Protein AF-A0A838DK29-F1 (afdb_monomer_lite)

Radius of gyration: 15.67 Å; chains: 1; bounding box: 36×54×33 Å

Structure (mmCIF, N/CA/C/O backbone):
data_AF-A0A838DK29-F1
#
_entry.id   AF-A0A838DK29-F1
#
loop_
_atom_site.group_PDB
_atom_site.id
_atom_site.type_symbol
_atom_site.label_atom_id
_atom_site.label_alt_id
_atom_site.label_comp_id
_atom_site.label_asym_id
_atom_site.label_entity_id
_atom_site.label_seq_id
_atom_site.pdbx_PDB_ins_code
_atom_site.Cartn_x
_atom_site.Cartn_y
_atom_site.Cartn_z
_atom_site.occupancy
_atom_site.B_iso_or_equiv
_atom_site.auth_seq_id
_atom_site.auth_comp_id
_atom_site.auth_asym_id
_atom_site.auth_atom_id
_atom_site.pdbx_PDB_model_num
ATOM 1 N N . MET A 1 1 ? -4.478 36.928 1.749 1.00 35.50 1 MET A N 1
ATOM 2 C CA . MET A 1 1 ? -3.829 35.669 1.329 1.00 35.50 1 MET A CA 1
ATOM 3 C C . MET A 1 1 ? -4.068 34.658 2.435 1.00 35.50 1 MET A C 1
ATOM 5 O O . MET A 1 1 ? -3.460 34.766 3.490 1.00 35.50 1 MET A O 1
ATOM 9 N N . THR A 1 2 ? -5.059 33.790 2.264 1.00 30.56 2 THR A N 1
ATOM 10 C CA . THR A 1 2 ? -5.522 32.867 3.308 1.00 30.56 2 THR A CA 1
ATOM 11 C C . THR A 1 2 ? -4.572 31.676 3.358 1.00 30.56 2 THR A C 1
ATOM 13 O O . THR A 1 2 ? -4.453 30.941 2.381 1.00 30.56 2 THR A O 1
ATOM 16 N N . GLN A 1 3 ? -3.848 31.523 4.467 1.00 36.00 3 GLN A N 1
ATOM 17 C CA . GLN A 1 3 ? -2.985 30.370 4.703 1.00 36.00 3 GLN A CA 1
ATOM 18 C C . GLN A 1 3 ? -3.852 29.109 4.763 1.00 36.00 3 GLN A C 1
ATOM 20 O O . GLN A 1 3 ? -4.729 28.989 5.617 1.00 36.00 3 GLN A O 1
ATOM 25 N N . VAL A 1 4 ? -3.606 28.175 3.845 1.00 41.50 4 VAL A N 1
ATOM 26 C CA . VAL A 1 4 ? -4.111 26.804 3.947 1.00 41.50 4 VAL A CA 1
ATOM 27 C C . VAL A 1 4 ? -3.517 26.220 5.232 1.00 41.50 4 VAL A C 1
ATOM 29 O O . VAL A 1 4 ? -2.292 26.251 5.377 1.00 41.50 4 VAL A O 1
ATOM 32 N N . PRO A 1 5 ? -4.323 25.731 6.191 1.00 38.47 5 PRO A N 1
ATOM 33 C CA . PRO A 1 5 ? -3.779 25.143 7.399 1.00 38.47 5 PRO A CA 1
ATOM 34 C C . PRO A 1 5 ? -3.015 23.881 7.009 1.00 38.47 5 PRO A C 1
ATOM 36 O O . PRO A 1 5 ? -3.593 22.851 6.667 1.00 38.47 5 PRO A O 1
ATOM 39 N N . GLN A 1 6 ? -1.691 23.995 7.050 1.00 38.59 6 GLN A N 1
ATOM 40 C CA . GLN A 1 6 ? -0.747 22.896 6.998 1.00 38.59 6 GLN A CA 1
ATOM 41 C C . GLN A 1 6 ? -1.015 22.034 8.235 1.00 38.59 6 GLN A C 1
ATOM 43 O O . GLN A 1 6 ? -0.480 22.269 9.319 1.00 38.59 6 GLN A O 1
ATOM 48 N N . GLN A 1 7 ? -1.949 21.090 8.090 1.00 43.38 7 GLN A N 1
ATOM 49 C CA . GLN A 1 7 ? -2.240 20.076 9.089 1.00 43.38 7 GLN A CA 1
ATOM 50 C C . GLN A 1 7 ? -0.907 19.445 9.473 1.00 43.38 7 GLN A C 1
ATOM 52 O O . GLN A 1 7 ? -0.173 18.964 8.609 1.00 43.38 7 GLN A O 1
ATOM 57 N N . ARG A 1 8 ? -0.575 19.483 10.766 1.00 42.16 8 ARG A N 1
ATOM 58 C CA . ARG A 1 8 ? 0.514 18.686 11.325 1.00 42.16 8 ARG A CA 1
ATOM 59 C C . ARG A 1 8 ? 0.264 17.249 10.884 1.00 42.16 8 ARG A C 1
ATOM 61 O O . ARG A 1 8 ? -0.609 16.586 11.438 1.00 42.16 8 ARG A O 1
ATOM 68 N N . GLN A 1 9 ? 0.983 16.791 9.863 1.00 40.78 9 GLN A N 1
ATOM 69 C CA . GLN A 1 9 ? 1.036 15.383 9.522 1.00 40.78 9 GLN A CA 1
ATOM 70 C C . GLN A 1 9 ? 1.587 14.714 10.775 1.00 40.78 9 GLN A C 1
ATOM 72 O O . GLN A 1 9 ? 2.769 14.856 11.087 1.00 40.78 9 GLN A O 1
ATOM 77 N N . ALA A 1 10 ? 0.718 14.067 11.553 1.00 46.34 10 ALA A N 1
ATOM 78 C CA . ALA A 1 10 ? 1.170 13.080 12.514 1.00 46.34 10 ALA A CA 1
ATOM 79 C C . ALA A 1 10 ? 2.131 12.182 11.732 1.00 46.34 10 ALA A C 1
ATOM 81 O O . ALA A 1 10 ? 1.733 11.637 10.702 1.00 46.34 10 ALA A O 1
ATOM 82 N N . GLN A 1 11 ? 3.406 12.154 12.122 1.00 59.62 11 GLN A N 1
ATOM 83 C CA . GLN A 1 11 ? 4.425 11.382 11.423 1.00 59.62 11 GLN A CA 1
ATOM 84 C C . GLN A 1 11 ? 3.988 9.916 11.485 1.00 59.62 11 GLN A C 1
ATOM 86 O O . GLN A 1 11 ? 4.126 9.270 12.521 1.00 59.62 11 GLN A O 1
ATOM 91 N N . GLY A 1 12 ? 3.350 9.437 10.417 1.00 74.56 12 GLY A N 1
ATOM 92 C CA . GLY A 1 12 ? 2.844 8.076 10.343 1.00 74.56 12 GLY A CA 1
ATOM 93 C C . GLY A 1 12 ? 3.991 7.081 10.466 1.00 74.56 12 GLY A C 1
ATOM 94 O O . GLY A 1 12 ? 5.124 7.366 10.070 1.00 74.56 12 GLY A O 1
ATOM 95 N N . GLN A 1 13 ? 3.703 5.914 11.031 1.00 90.44 13 GLN A N 1
ATOM 96 C CA . GLN A 1 13 ? 4.689 4.859 11.225 1.00 90.44 13 GLN A CA 1
ATOM 97 C C . GLN A 1 13 ? 5.239 4.393 9.869 1.00 90.44 13 GLN A C 1
ATOM 99 O O . GLN A 1 13 ? 4.495 3.950 8.998 1.00 90.44 13 GLN A O 1
ATOM 104 N N . LYS A 1 14 ? 6.555 4.487 9.673 1.00 93.19 14 LYS A N 1
ATOM 105 C CA . LYS A 1 14 ? 7.215 3.984 8.461 1.00 93.19 14 LYS A CA 1
ATOM 106 C C . LYS A 1 14 ? 7.477 2.493 8.635 1.00 93.19 14 LYS A C 1
ATOM 108 O O . LYS A 1 14 ? 8.416 2.126 9.332 1.00 93.19 14 LYS A O 1
ATOM 113 N N . CYS A 1 15 ? 6.645 1.653 8.031 1.00 91.31 15 CYS A N 1
ATOM 114 C CA . CYS A 1 15 ? 6.727 0.206 8.208 1.00 91.31 15 CYS A CA 1
ATOM 115 C C . CYS A 1 15 ? 7.861 -0.454 7.433 1.00 91.31 15 CYS A C 1
ATOM 117 O O . CYS A 1 15 ? 8.311 -1.523 7.822 1.00 91.31 15 CYS A O 1
ATOM 119 N N . GLY A 1 16 ? 8.377 0.204 6.399 1.00 89.88 16 GLY A N 1
ATOM 120 C CA . GLY A 1 16 ? 9.543 -0.262 5.660 1.00 89.88 16 GLY A CA 1
ATOM 121 C C . GLY A 1 16 ? 9.225 -0.523 4.198 1.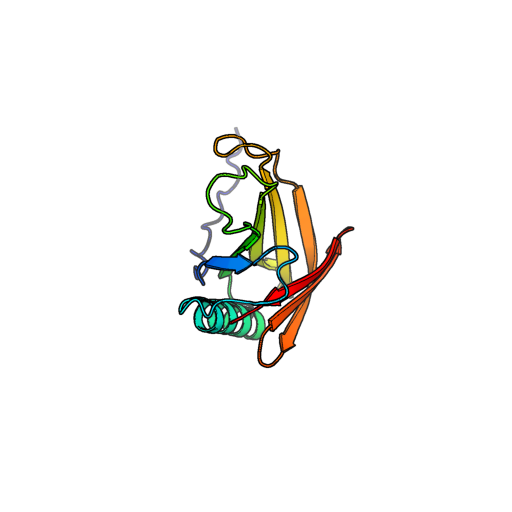00 89.88 16 GLY A C 1
ATOM 122 O O . GLY A 1 16 ? 8.304 0.075 3.632 1.00 89.88 16 GLY A O 1
ATOM 123 N N . ILE A 1 17 ? 10.044 -1.376 3.589 1.00 86.25 17 ILE A N 1
ATOM 124 C CA . ILE A 1 17 ? 10.005 -1.688 2.164 1.00 86.25 17 ILE A CA 1
ATOM 125 C C . ILE A 1 17 ? 9.901 -3.204 2.002 1.00 86.25 17 ILE A C 1
ATOM 127 O O . ILE A 1 17 ? 10.683 -3.933 2.606 1.00 86.25 17 ILE A O 1
ATOM 131 N N . VAL A 1 18 ? 8.969 -3.649 1.165 1.00 84.31 18 VAL A N 1
ATOM 132 C CA . VAL A 1 18 ? 8.849 -5.027 0.684 1.00 84.31 18 VAL A CA 1
ATOM 133 C C . VAL A 1 18 ? 9.263 -5.059 -0.781 1.00 84.31 18 VAL A C 1
ATOM 135 O O . VAL A 1 18 ? 8.833 -4.219 -1.579 1.00 84.31 18 VAL A O 1
ATOM 138 N N . PHE A 1 19 ? 10.105 -6.020 -1.145 1.00 79.62 19 PHE A N 1
ATOM 139 C CA . PHE A 1 19 ? 10.529 -6.222 -2.524 1.00 79.62 19 PHE A CA 1
ATOM 140 C C . PHE A 1 19 ? 9.721 -7.355 -3.150 1.00 79.62 19 PHE A C 1
ATOM 142 O O . PHE A 1 19 ? 9.676 -8.466 -2.636 1.00 79.62 19 PHE A O 1
ATOM 149 N N . GLY A 1 20 ? 9.065 -7.052 -4.267 1.00 69.69 20 GLY A N 1
ATOM 150 C CA . GLY A 1 20 ? 8.362 -8.030 -5.083 1.00 69.69 20 GLY A CA 1
ATOM 151 C C . GLY A 1 20 ? 9.247 -8.520 -6.217 1.00 69.69 20 GLY A C 1
ATOM 152 O O . GLY A 1 20 ? 9.846 -7.725 -6.946 1.00 69.69 20 GLY A O 1
ATOM 153 N N . TYR A 1 21 ? 9.269 -9.829 -6.424 1.00 64.00 21 TYR A N 1
ATOM 154 C CA . TYR A 1 21 ? 10.113 -10.480 -7.421 1.00 64.00 21 TYR A CA 1
ATOM 155 C C . TYR A 1 21 ? 9.396 -10.702 -8.759 1.00 64.00 21 TYR A C 1
ATOM 157 O O . TYR A 1 21 ? 9.451 -11.794 -9.300 1.00 64.00 21 TYR A O 1
ATOM 165 N N . GLY A 1 22 ? 8.736 -9.688 -9.333 1.00 54.28 22 GLY A N 1
ATOM 166 C CA . GLY A 1 22 ? 8.115 -9.791 -10.671 1.00 54.28 22 GLY A CA 1
ATOM 167 C C . GLY A 1 22 ? 7.383 -11.127 -10.938 1.00 54.28 22 GLY A C 1
ATOM 168 O O . GLY A 1 22 ? 6.691 -11.631 -10.066 1.00 54.28 22 GLY A O 1
ATOM 169 N N . ALA A 1 23 ? 7.552 -11.708 -12.133 1.00 41.97 23 ALA A N 1
ATOM 170 C CA . ALA A 1 23 ? 7.022 -13.029 -12.511 1.00 41.97 23 ALA A CA 1
ATOM 171 C C . ALA A 1 23 ? 8.002 -14.192 -12.225 1.00 41.97 23 ALA A C 1
ATOM 173 O O . ALA A 1 23 ? 8.071 -15.143 -13.001 1.00 41.97 23 ALA A O 1
ATOM 174 N N . LEU A 1 24 ? 8.834 -14.098 -11.184 1.00 40.28 24 LEU A N 1
ATOM 175 C CA . LEU A 1 24 ? 9.739 -15.190 -10.814 1.00 40.28 24 LEU A CA 1
ATOM 176 C C . LEU A 1 24 ? 8.996 -16.201 -9.927 1.00 40.28 24 LEU A C 1
ATOM 178 O O . LEU A 1 24 ? 8.431 -15.830 -8.905 1.00 40.28 24 LEU A O 1
ATOM 182 N N . GLU A 1 25 ? 9.034 -17.486 -10.298 1.00 37.84 25 GLU A N 1
ATOM 183 C CA . GLU A 1 25 ? 8.440 -18.603 -9.533 1.00 37.84 25 GLU A CA 1
ATOM 184 C C . GLU A 1 25 ? 9.121 -18.856 -8.175 1.00 37.84 25 GLU A C 1
ATOM 186 O O . GLU A 1 25 ? 8.593 -19.587 -7.339 1.00 37.84 25 GLU A O 1
ATOM 191 N N . VAL A 1 26 ? 10.296 -18.265 -7.938 1.00 38.94 26 VAL A N 1
ATOM 192 C CA . VAL A 1 26 ? 11.089 -18.482 -6.725 1.00 38.94 26 VAL A CA 1
ATOM 193 C C . VAL A 1 26 ? 11.315 -17.143 -6.038 1.00 38.94 26 VAL A C 1
ATOM 195 O O . VAL A 1 26 ? 11.977 -16.270 -6.595 1.00 38.94 26 VAL A O 1
ATOM 198 N N . VAL A 1 27 ? 10.755 -17.007 -4.834 1.00 46.44 27 VAL A N 1
ATOM 199 C CA . VAL A 1 27 ? 10.869 -15.845 -3.940 1.00 46.44 27 VAL A CA 1
ATOM 200 C C . VAL A 1 27 ? 12.080 -16.050 -3.018 1.00 46.44 27 VAL A C 1
ATOM 202 O O . VAL A 1 27 ? 12.032 -16.928 -2.156 1.00 46.44 27 VAL A O 1
ATOM 205 N N . PRO A 1 28 ? 13.186 -15.298 -3.168 1.00 43.78 28 PRO A N 1
ATOM 206 C CA . PRO A 1 28 ? 14.246 -15.260 -2.167 1.00 43.78 28 PRO A CA 1
ATOM 207 C C . PRO A 1 28 ? 13.739 -14.642 -0.857 1.00 43.78 28 PRO A C 1
ATOM 209 O O . PRO A 1 28 ? 13.073 -13.606 -0.860 1.00 43.78 28 PRO A O 1
ATOM 212 N N . GLN A 1 29 ? 14.080 -15.279 0.265 1.00 43.06 29 GLN A N 1
ATOM 213 C CA . GLN A 1 29 ? 13.797 -14.794 1.617 1.00 43.06 29 GLN A CA 1
ATOM 214 C C . GLN A 1 29 ? 14.602 -13.528 1.922 1.00 43.06 29 GLN A C 1
ATOM 216 O O . GLN A 1 29 ? 15.747 -13.609 2.363 1.00 43.06 29 GLN A O 1
ATOM 221 N N . ASP A 1 30 ? 14.000 -12.358 1.714 1.00 47.56 30 ASP A N 1
ATOM 222 C CA . ASP A 1 30 ? 14.549 -11.100 2.217 1.00 47.56 30 ASP A CA 1
ATOM 223 C C . ASP A 1 30 ? 14.018 -10.815 3.628 1.00 47.56 30 ASP A C 1
ATOM 225 O O . ASP A 1 30 ? 12.820 -10.648 3.865 1.00 47.56 30 ASP A O 1
ATOM 229 N N . ALA A 1 31 ? 14.951 -10.702 4.576 1.00 40.78 31 ALA A N 1
ATOM 230 C CA . ALA A 1 31 ? 14.739 -10.576 6.021 1.00 40.78 31 ALA A CA 1
ATOM 231 C C . ALA A 1 31 ? 14.019 -9.285 6.496 1.00 40.78 31 ALA A C 1
ATOM 233 O O . ALA A 1 31 ? 13.976 -9.018 7.696 1.00 40.78 31 ALA A O 1
ATOM 234 N N . GLY A 1 32 ? 13.453 -8.485 5.585 1.00 51.00 32 GLY A N 1
ATOM 235 C CA . GLY A 1 32 ? 12.655 -7.289 5.891 1.00 51.00 32 GLY A CA 1
ATOM 236 C C . GLY A 1 32 ? 11.146 -7.439 5.654 1.00 51.00 32 GLY A C 1
ATOM 237 O O . GLY A 1 32 ? 10.379 -6.595 6.119 1.00 51.00 32 GLY A O 1
ATOM 238 N N . SER A 1 33 ? 10.707 -8.498 4.963 1.00 67.94 33 SER A N 1
ATOM 239 C CA . SER A 1 33 ? 9.330 -8.609 4.456 1.00 67.94 33 SER A CA 1
ATOM 240 C C . SER A 1 33 ? 8.270 -8.832 5.550 1.00 67.94 33 SER A C 1
ATOM 242 O O . SER A 1 33 ? 7.344 -8.023 5.654 1.00 67.94 33 SER A O 1
ATOM 244 N N . PRO A 1 34 ? 8.412 -9.827 6.455 1.00 77.38 34 PRO A N 1
ATOM 245 C CA . PRO A 1 34 ? 7.366 -10.124 7.442 1.00 77.38 34 PRO A CA 1
ATOM 246 C C . PRO A 1 34 ? 7.169 -9.016 8.479 1.00 77.38 34 PRO A C 1
ATOM 248 O O . PRO A 1 34 ? 6.064 -8.783 8.962 1.00 77.38 34 PRO A O 1
ATOM 251 N N . GLN A 1 35 ? 8.246 -8.316 8.841 1.00 84.62 35 GLN A N 1
ATOM 252 C CA . GLN A 1 35 ? 8.211 -7.251 9.847 1.00 84.62 35 GLN A CA 1
ATOM 253 C C . GLN A 1 35 ? 7.522 -5.998 9.303 1.00 84.62 35 GLN A C 1
ATOM 255 O O . GLN A 1 35 ? 6.725 -5.380 10.013 1.00 84.62 35 GLN A O 1
ATOM 260 N N . ALA A 1 36 ? 7.793 -5.642 8.043 1.00 88.69 36 ALA A N 1
ATOM 261 C CA . ALA A 1 36 ? 7.156 -4.507 7.389 1.00 88.69 36 ALA A CA 1
ATOM 262 C C . ALA A 1 36 ? 5.652 -4.744 7.184 1.00 88.69 36 ALA A C 1
ATOM 264 O O . ALA A 1 36 ? 4.838 -3.855 7.448 1.00 88.69 36 ALA A O 1
ATOM 265 N N . GLU A 1 37 ? 5.273 -5.963 6.807 1.00 88.69 37 GLU A N 1
ATOM 266 C CA . GLU A 1 37 ? 3.873 -6.369 6.693 1.00 88.69 37 GLU A CA 1
ATOM 267 C C . GLU A 1 37 ? 3.168 -6.404 8.044 1.00 88.69 37 GLU A C 1
ATOM 269 O O . GLU A 1 37 ? 2.117 -5.784 8.204 1.00 88.69 37 GLU A O 1
ATOM 274 N N . ALA A 1 38 ? 3.763 -7.050 9.050 1.00 90.44 38 ALA A N 1
ATOM 275 C CA . ALA A 1 38 ? 3.204 -7.085 10.397 1.00 90.44 38 ALA A CA 1
ATOM 276 C C . ALA A 1 38 ? 3.017 -5.672 10.966 1.00 90.44 38 ALA A C 1
ATOM 278 O O . ALA A 1 38 ? 1.976 -5.376 11.551 1.00 90.44 38 ALA A O 1
ATOM 279 N N . CYS A 1 39 ? 3.985 -4.778 10.744 1.00 92.81 39 CYS A N 1
ATOM 280 C CA . CYS A 1 39 ? 3.876 -3.371 11.111 1.00 92.81 39 CYS A CA 1
ATOM 281 C C . CYS A 1 39 ? 2.658 -2.704 10.465 1.00 92.81 39 CYS A C 1
ATOM 283 O O . CYS A 1 39 ? 1.857 -2.068 11.154 1.00 92.81 39 CYS A O 1
ATOM 285 N N . PHE A 1 40 ? 2.510 -2.843 9.145 1.00 94.19 40 PHE A N 1
ATOM 286 C CA . PHE A 1 40 ? 1.450 -2.160 8.411 1.00 94.19 40 PHE A CA 1
ATOM 287 C C . PHE A 1 40 ? 0.076 -2.739 8.752 1.00 94.19 40 PHE A C 1
ATOM 289 O O . PHE A 1 40 ? -0.883 -1.993 8.952 1.00 94.19 40 PHE A O 1
ATOM 296 N N . TRP A 1 41 ? -0.002 -4.060 8.919 1.00 94.75 41 TRP A N 1
ATOM 297 C CA . TRP A 1 41 ? -1.196 -4.749 9.389 1.00 94.75 41 TRP A CA 1
ATOM 298 C C . TRP A 1 41 ? -1.631 -4.268 10.773 1.00 94.75 41 TRP A C 1
ATOM 300 O O . TRP A 1 41 ? -2.780 -3.871 10.955 1.00 94.75 41 TRP A O 1
ATOM 310 N N . GLN A 1 42 ? -0.714 -4.228 11.742 1.00 95.06 42 GLN A N 1
ATOM 311 C CA . GLN A 1 42 ? -1.010 -3.725 13.085 1.00 95.06 42 GLN A CA 1
ATOM 312 C C . GLN A 1 42 ? -1.468 -2.264 13.050 1.00 95.06 42 GLN A C 1
ATOM 314 O O . GLN A 1 42 ? -2.414 -1.886 13.746 1.00 95.06 42 GLN A O 1
ATOM 319 N N . ALA A 1 43 ? -0.837 -1.435 12.216 1.00 95.12 43 ALA A N 1
ATOM 320 C CA . ALA A 1 43 ? -1.271 -0.061 12.026 1.00 95.12 43 ALA A CA 1
ATOM 321 C C . ALA A 1 43 ? -2.699 0.008 11.465 1.00 95.12 43 ALA A C 1
ATOM 323 O O . ALA A 1 43 ? -3.506 0.782 11.981 1.00 95.12 43 ALA A O 1
ATOM 324 N N . PHE A 1 44 ? -3.047 -0.835 10.489 1.00 94.56 44 PHE A N 1
ATOM 325 C CA . PHE A 1 44 ? -4.392 -0.894 9.915 1.00 94.56 44 PHE A CA 1
ATOM 326 C C . PHE A 1 44 ? -5.442 -1.293 10.955 1.00 94.56 44 PHE A C 1
ATOM 328 O O . PHE A 1 44 ? -6.443 -0.590 11.104 1.00 94.56 44 PHE A O 1
ATOM 335 N N . GLN A 1 45 ? -5.169 -2.342 11.739 1.00 94.88 45 GLN A N 1
ATOM 336 C CA . GLN A 1 45 ? -6.049 -2.822 12.813 1.00 94.88 45 GLN A CA 1
ATOM 337 C C . GLN A 1 45 ? -6.356 -1.736 13.854 1.00 94.88 45 GLN A C 1
ATOM 339 O O . GLN A 1 45 ? -7.459 -1.661 14.390 1.00 94.88 45 GLN A O 1
ATOM 344 N N . HIS A 1 46 ? -5.394 -0.851 14.119 1.00 94.19 46 HIS A N 1
ATOM 345 C CA . HIS A 1 46 ? -5.554 0.253 15.065 1.00 94.19 46 HIS A CA 1
ATOM 346 C C . HIS A 1 46 ? -5.850 1.601 14.403 1.00 94.19 46 HIS A C 1
ATOM 348 O O . HIS A 1 46 ? -5.846 2.636 15.082 1.00 94.19 46 HIS A O 1
ATOM 354 N N . CYS A 1 47 ? -6.109 1.609 13.091 1.00 92.88 47 CYS A N 1
ATOM 355 C CA . CYS A 1 47 ? -6.379 2.813 12.316 1.00 92.88 47 CYS A CA 1
ATOM 356 C C . CYS A 1 47 ? -5.263 3.870 12.485 1.00 92.88 47 CYS A C 1
ATOM 358 O O . CYS A 1 47 ? -5.507 5.070 12.548 1.00 92.88 47 CYS A O 1
ATOM 360 N N . ARG A 1 48 ? -4.007 3.450 12.648 1.00 94.62 48 ARG A N 1
ATOM 361 C CA . ARG A 1 48 ? -2.869 4.353 12.856 1.00 94.62 48 ARG A CA 1
ATOM 362 C C . ARG A 1 48 ? -2.269 4.749 11.511 1.00 94.62 48 ARG A C 1
ATOM 364 O O . ARG A 1 48 ? -2.048 3.866 10.686 1.00 94.62 48 ARG A O 1
ATOM 371 N N . PRO A 1 49 ? -1.962 6.041 11.288 1.00 94.88 49 PRO A N 1
ATOM 372 C CA . PRO A 1 49 ? -1.268 6.443 10.079 1.00 94.88 49 PRO A CA 1
ATOM 373 C C . PRO A 1 49 ? 0.053 5.691 9.937 1.00 94.88 49 PRO A C 1
ATOM 375 O O . PRO A 1 49 ? 0.862 5.687 10.867 1.00 94.88 49 PRO A O 1
ATOM 378 N N . ALA A 1 50 ? 0.261 5.056 8.790 1.00 95.94 50 ALA A N 1
ATOM 379 C CA . ALA A 1 50 ? 1.462 4.286 8.503 1.00 95.94 50 ALA A CA 1
ATOM 380 C C . ALA A 1 50 ? 1.709 4.193 7.000 1.00 95.94 50 ALA A C 1
ATOM 382 O O . ALA A 1 50 ? 0.795 4.403 6.204 1.00 95.94 50 ALA A O 1
ATOM 383 N N . THR A 1 51 ? 2.940 3.866 6.619 1.00 95.50 51 THR A N 1
ATOM 384 C CA . THR A 1 51 ? 3.355 3.761 5.221 1.00 95.50 51 THR A CA 1
ATOM 385 C C . THR A 1 51 ? 4.149 2.483 4.986 1.00 95.50 51 THR A C 1
ATOM 387 O O . THR A 1 51 ? 5.071 2.187 5.746 1.00 95.50 51 THR A O 1
ATOM 390 N N . LEU A 1 52 ? 3.822 1.765 3.914 1.00 93.06 52 LEU A N 1
ATOM 391 C CA . LEU A 1 52 ? 4.545 0.600 3.409 1.00 93.06 52 LEU A CA 1
ATOM 392 C C . LEU A 1 52 ? 4.907 0.845 1.945 1.00 93.06 52 LEU A C 1
ATOM 394 O O . LEU A 1 52 ? 4.051 1.235 1.152 1.00 93.06 52 LEU A O 1
ATOM 398 N N . VAL A 1 53 ? 6.166 0.618 1.579 1.00 91.44 53 VAL A N 1
ATOM 399 C CA . VAL A 1 53 ? 6.606 0.715 0.185 1.00 91.44 53 VAL A CA 1
ATOM 400 C C . VAL A 1 53 ? 6.746 -0.686 -0.383 1.00 91.44 53 VAL A C 1
ATOM 402 O O . VAL A 1 53 ? 7.475 -1.503 0.161 1.00 91.44 53 VAL A O 1
ATOM 405 N N . PHE A 1 54 ? 6.085 -0.955 -1.498 1.00 88.19 54 PHE A N 1
ATOM 406 C CA . PHE A 1 54 ? 6.279 -2.165 -2.277 1.00 88.19 54 PHE A CA 1
ATOM 407 C C . PHE A 1 54 ? 7.052 -1.837 -3.551 1.00 88.19 54 PHE A C 1
ATOM 409 O O . PHE A 1 54 ? 6.690 -0.929 -4.299 1.00 88.19 54 PHE A O 1
ATOM 416 N N . ASN A 1 55 ? 8.125 -2.570 -3.808 1.00 85.75 55 ASN A N 1
ATOM 417 C CA . ASN A 1 55 ? 8.980 -2.364 -4.965 1.00 85.75 55 ASN A CA 1
ATOM 418 C C . ASN A 1 55 ? 9.066 -3.654 -5.778 1.00 85.75 55 ASN A C 1
ATOM 420 O O . ASN A 1 55 ? 9.802 -4.570 -5.424 1.00 85.75 55 ASN A O 1
ATOM 424 N N . SER A 1 56 ? 8.313 -3.716 -6.875 1.00 76.88 56 SER A N 1
ATOM 425 C CA . SER A 1 56 ? 8.396 -4.820 -7.831 1.00 76.88 56 SER A CA 1
ATOM 426 C C . SER A 1 56 ? 9.577 -4.585 -8.772 1.00 76.88 56 SER A C 1
ATOM 428 O O . SER A 1 56 ? 9.507 -3.785 -9.707 1.00 76.88 56 SER A O 1
ATOM 430 N N . GLY A 1 57 ? 10.697 -5.239 -8.485 1.00 67.56 57 GLY A N 1
ATOM 431 C CA . GLY A 1 57 ? 11.933 -5.112 -9.246 1.00 67.56 57 GLY A CA 1
ATOM 432 C C . GLY A 1 57 ? 12.538 -6.484 -9.485 1.00 67.56 57 GLY A C 1
ATOM 433 O O . GLY A 1 57 ? 12.940 -7.156 -8.541 1.00 67.56 57 GLY A O 1
ATOM 434 N N . GLY A 1 58 ? 12.614 -6.900 -10.752 1.00 53.62 58 GLY A N 1
ATOM 435 C CA . GLY A 1 58 ? 13.310 -8.123 -11.139 1.00 53.62 58 GLY A CA 1
ATOM 436 C C . GLY A 1 58 ? 14.796 -7.997 -10.821 1.00 53.62 58 GLY A C 1
ATOM 437 O O . GLY A 1 58 ? 15.500 -7.206 -11.449 1.00 53.62 58 GLY A O 1
ATOM 438 N N . ILE A 1 59 ? 15.282 -8.772 -9.852 1.00 47.38 59 ILE A N 1
ATOM 439 C CA . ILE A 1 59 ? 16.709 -8.870 -9.530 1.00 47.38 59 ILE A CA 1
ATOM 440 C C . ILE A 1 59 ? 17.387 -9.750 -10.593 1.00 47.38 59 ILE A C 1
ATOM 442 O O . ILE A 1 59 ? 17.841 -10.857 -10.335 1.00 47.38 59 ILE A O 1
ATOM 446 N N . GLY A 1 60 ? 17.411 -9.272 -11.837 1.00 42.12 60 GLY A N 1
ATOM 447 C CA . GLY A 1 60 ? 18.206 -9.836 -12.921 1.00 42.12 60 GLY A CA 1
ATOM 448 C C . GLY A 1 60 ? 19.327 -8.864 -13.254 1.00 42.12 60 GLY A C 1
ATOM 449 O O . GLY A 1 60 ? 19.059 -7.760 -13.726 1.00 42.12 60 GLY A O 1
ATOM 450 N N . LYS A 1 61 ? 20.585 -9.245 -12.990 1.00 37.31 61 LYS A N 1
ATOM 451 C CA . LYS A 1 61 ? 21.771 -8.435 -13.317 1.00 37.31 61 LYS A CA 1
ATOM 452 C C . LYS A 1 61 ? 21.690 -7.938 -14.770 1.00 37.31 61 LYS A C 1
ATOM 454 O O . LYS A 1 61 ? 21.822 -8.728 -15.696 1.00 37.31 61 LYS A O 1
AT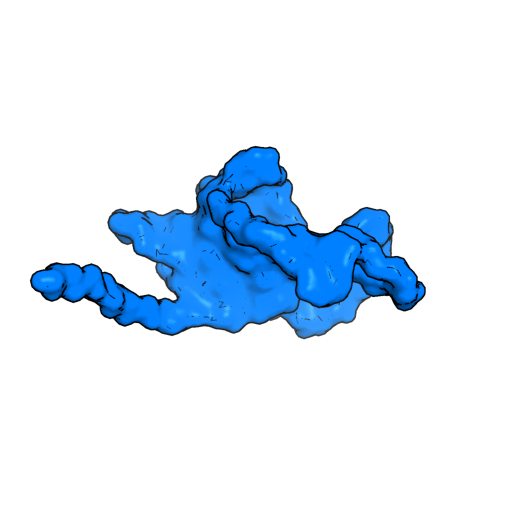OM 459 N N . GLY A 1 62 ? 21.508 -6.632 -14.964 1.00 44.16 62 GLY A N 1
ATOM 460 C CA . GLY A 1 62 ? 21.691 -5.983 -16.266 1.00 44.16 62 GLY A CA 1
ATOM 461 C C . GLY A 1 62 ? 20.466 -5.874 -17.179 1.00 44.16 62 GLY A C 1
ATOM 462 O O . GLY A 1 62 ? 20.616 -5.336 -18.272 1.00 44.16 62 GLY A O 1
ATOM 463 N N . ILE A 1 63 ? 19.265 -6.288 -16.761 1.00 48.62 63 ILE A N 1
ATOM 464 C CA . ILE A 1 63 ? 18.039 -5.934 -17.495 1.00 48.62 63 ILE A CA 1
ATOM 465 C C . ILE A 1 63 ? 17.370 -4.782 -16.753 1.00 48.62 63 ILE A C 1
ATOM 467 O O . ILE A 1 63 ? 16.849 -4.960 -15.654 1.00 48.62 63 ILE A O 1
ATOM 471 N N . ALA A 1 64 ? 17.382 -3.591 -17.354 1.00 51.03 64 ALA A N 1
ATOM 472 C CA . ALA A 1 64 ? 16.520 -2.482 -16.955 1.00 51.03 64 ALA A CA 1
ATOM 473 C C . ALA A 1 64 ? 15.057 -2.862 -17.253 1.00 51.03 64 ALA A C 1
ATOM 475 O O . ALA A 1 64 ? 14.460 -2.422 -18.231 1.00 51.03 64 ALA A O 1
ATOM 476 N N . GLY A 1 65 ? 14.511 -3.774 -16.453 1.00 59.06 65 GLY A N 1
ATOM 477 C CA . GLY A 1 65 ? 13.119 -4.176 -16.508 1.00 59.06 65 GLY A CA 1
ATOM 478 C C . GLY A 1 65 ? 12.232 -3.086 -15.923 1.00 59.06 65 GLY A C 1
ATOM 479 O O . GLY A 1 65 ? 12.651 -2.302 -15.069 1.00 59.06 65 GLY A O 1
ATOM 480 N N . LYS A 1 66 ? 10.982 -3.052 -16.378 1.00 70.25 66 LYS A N 1
ATOM 481 C CA . LYS A 1 66 ? 9.952 -2.187 -15.812 1.00 70.25 66 LYS A CA 1
ATOM 482 C C . LYS A 1 66 ? 9.831 -2.457 -14.306 1.00 70.25 66 LYS A C 1
ATOM 484 O O . LYS A 1 66 ? 9.473 -3.562 -13.910 1.00 70.25 66 LYS A O 1
ATOM 489 N N . ARG A 1 67 ? 10.099 -1.447 -13.480 1.00 79.19 67 ARG A N 1
ATOM 490 C CA . ARG A 1 67 ? 9.920 -1.488 -12.023 1.00 79.19 67 ARG A CA 1
ATOM 491 C C . ARG A 1 67 ? 8.630 -0.769 -11.656 1.00 79.19 67 ARG A C 1
ATOM 493 O O . ARG A 1 67 ? 8.423 0.353 -12.112 1.00 79.19 67 ARG A O 1
ATOM 500 N N . VAL A 1 68 ? 7.778 -1.371 -10.830 1.00 84.25 68 VAL A N 1
ATOM 501 C CA . VAL A 1 68 ? 6.622 -0.666 -10.244 1.00 84.25 68 VAL A CA 1
ATOM 502 C C . VAL A 1 68 ? 6.877 -0.458 -8.763 1.00 84.25 68 VAL A C 1
ATOM 504 O O . VAL A 1 68 ? 7.113 -1.417 -8.031 1.00 84.25 68 VAL A O 1
ATOM 507 N N . ILE A 1 69 ? 6.822 0.798 -8.337 1.00 87.88 69 ILE A N 1
ATOM 508 C CA . ILE A 1 69 ? 6.887 1.205 -6.939 1.00 87.88 69 ILE A CA 1
ATOM 509 C C . ILE A 1 69 ? 5.472 1.578 -6.512 1.00 87.88 69 ILE A C 1
ATOM 511 O O . ILE A 1 69 ? 4.813 2.384 -7.170 1.00 87.88 69 ILE A O 1
ATOM 515 N N . ARG A 1 70 ? 5.011 1.000 -5.410 1.00 92.12 70 ARG A N 1
ATOM 516 C CA . ARG A 1 70 ? 3.754 1.351 -4.756 1.00 92.12 70 ARG A CA 1
ATOM 517 C C . ARG A 1 70 ? 4.041 1.840 -3.354 1.00 92.12 70 ARG A C 1
ATOM 519 O O . ARG A 1 70 ? 4.849 1.254 -2.642 1.00 92.12 70 ARG A O 1
ATOM 526 N N . THR A 1 71 ? 3.391 2.921 -2.961 1.00 94.81 71 THR A N 1
ATOM 527 C CA . THR A 1 71 ? 3.439 3.439 -1.595 1.00 94.81 71 THR A CA 1
ATOM 528 C C . THR A 1 71 ? 2.042 3.366 -1.016 1.00 94.81 71 THR A C 1
ATOM 530 O O . THR A 1 71 ? 1.182 4.184 -1.347 1.00 94.81 71 THR A O 1
ATOM 533 N N . PHE A 1 72 ? 1.827 2.390 -0.145 1.00 95.62 72 PHE A N 1
ATOM 534 C CA . PHE A 1 72 ? 0.585 2.235 0.589 1.00 95.62 72 PHE A CA 1
ATOM 535 C C . PHE A 1 72 ? 0.622 3.108 1.830 1.00 95.62 72 PHE A C 1
ATOM 537 O O . PHE A 1 72 ? 1.594 3.085 2.582 1.00 95.62 72 PHE A O 1
ATOM 544 N N . THR A 1 73 ? -0.428 3.889 2.049 1.00 96.81 73 THR A N 1
ATOM 545 C CA . THR A 1 73 ? -0.532 4.793 3.194 1.00 96.81 73 THR A CA 1
ATOM 546 C C . THR A 1 73 ? -1.872 4.613 3.875 1.00 96.81 73 THR A C 1
ATOM 548 O O . THR A 1 73 ? -2.908 4.722 3.227 1.00 96.81 73 THR A O 1
ATOM 551 N N . ILE A 1 74 ? -1.842 4.377 5.183 1.00 96.38 74 ILE A N 1
ATOM 552 C CA . ILE A 1 74 ? -3.016 4.435 6.049 1.00 96.38 74 ILE A CA 1
ATOM 553 C C . ILE A 1 74 ? -3.185 5.870 6.531 1.00 96.38 74 ILE A C 1
ATOM 555 O O . ILE A 1 74 ? -2.231 6.500 6.992 1.00 96.38 74 ILE A O 1
ATOM 559 N N . TYR A 1 75 ? -4.408 6.377 6.474 1.00 93.38 75 TYR A N 1
ATOM 560 C CA . TYR A 1 75 ? -4.788 7.648 7.077 1.00 93.38 75 TYR A CA 1
ATOM 561 C C . TYR A 1 75 ? -6.227 7.590 7.590 1.00 93.38 75 TYR A C 1
ATOM 563 O O . TYR A 1 75 ? -7.000 6.695 7.250 1.00 93.38 75 TYR A O 1
ATOM 571 N N . LYS A 1 76 ? -6.580 8.547 8.453 1.00 91.19 76 LYS A N 1
ATOM 572 C CA . LYS A 1 76 ? -7.936 8.682 8.991 1.00 91.19 76 LYS A CA 1
ATOM 573 C C . LYS A 1 76 ? -8.706 9.734 8.215 1.00 91.19 76 LYS A C 1
ATOM 575 O O . LYS A 1 76 ? -8.258 10.876 8.135 1.00 91.19 76 LYS A O 1
ATOM 580 N N . VAL A 1 77 ? -9.897 9.382 7.747 1.00 88.25 77 VAL A N 1
ATOM 581 C CA . VAL A 1 77 ? -10.873 10.331 7.200 1.00 88.25 77 VAL A CA 1
ATOM 582 C C . VAL A 1 77 ? -12.155 10.195 7.998 1.00 88.25 77 VAL A C 1
ATOM 584 O O . VAL A 1 77 ? -12.756 9.126 8.014 1.00 88.25 77 VAL A O 1
ATOM 587 N N . ASN A 1 78 ? -12.566 11.261 8.689 1.00 88.94 78 ASN A N 1
ATOM 588 C CA . ASN A 1 78 ? -13.802 11.284 9.485 1.00 88.94 78 ASN A CA 1
ATOM 589 C C . ASN A 1 78 ? -13.935 10.076 10.440 1.00 88.94 78 ASN A C 1
ATOM 591 O O . ASN A 1 78 ? -14.997 9.477 10.561 1.00 88.94 78 ASN A O 1
ATOM 595 N N . GLY A 1 79 ? -12.829 9.674 11.076 1.00 84.12 79 GLY A N 1
ATOM 596 C CA . GLY A 1 79 ? -12.782 8.524 11.991 1.00 84.12 79 GLY A CA 1
ATOM 597 C C . GLY A 1 79 ? -12.650 7.150 11.322 1.00 84.12 79 GLY A C 1
ATOM 598 O O . GLY A 1 79 ? -12.376 6.176 12.019 1.00 84.12 79 GLY A O 1
ATOM 599 N N . THR A 1 80 ? -12.757 7.066 9.995 1.00 87.62 80 THR A N 1
ATOM 600 C CA . THR A 1 80 ? -12.608 5.820 9.229 1.00 87.62 80 THR A CA 1
ATOM 601 C C . THR A 1 80 ? -11.169 5.637 8.750 1.00 87.62 80 THR A C 1
ATOM 603 O O . THR A 1 80 ? -10.527 6.594 8.310 1.00 87.62 80 THR A O 1
ATOM 606 N N . CYS A 1 81 ? -10.664 4.404 8.844 1.00 91.25 81 CYS A N 1
ATOM 607 C CA . CYS A 1 81 ? -9.363 4.009 8.307 1.00 91.25 81 CYS A CA 1
ATOM 608 C C . CYS A 1 81 ? -9.454 3.887 6.787 1.00 91.25 81 CYS A C 1
ATOM 610 O O . CYS A 1 81 ? -10.287 3.134 6.288 1.00 91.25 81 CYS A O 1
ATOM 612 N N . VAL A 1 82 ? -8.602 4.601 6.060 1.00 93.88 82 VAL A N 1
ATOM 613 C CA . VAL A 1 82 ? -8.535 4.537 4.598 1.00 93.88 82 VAL A CA 1
ATOM 614 C C . VAL A 1 82 ? -7.111 4.201 4.187 1.00 93.88 82 VAL A C 1
ATOM 616 O O . VAL A 1 82 ? -6.155 4.682 4.799 1.00 93.88 82 VAL A O 1
ATOM 619 N N . ILE A 1 83 ? -6.977 3.385 3.143 1.00 96.62 83 ILE A N 1
ATOM 620 C CA . ILE A 1 83 ? -5.694 3.085 2.515 1.00 96.62 83 ILE A CA 1
ATOM 621 C C . ILE A 1 83 ? -5.648 3.760 1.147 1.00 96.62 83 ILE A C 1
ATOM 623 O O . ILE A 1 83 ? -6.541 3.557 0.323 1.00 96.62 83 ILE A O 1
ATOM 627 N N . SER A 1 84 ? -4.590 4.523 0.884 1.00 96.62 84 SER A N 1
ATOM 628 C CA . SER A 1 84 ? -4.239 4.954 -0.471 1.00 96.62 84 SER A CA 1
ATOM 629 C C . SER A 1 84 ? -3.032 4.189 -0.990 1.00 96.62 84 SER A C 1
ATOM 631 O O . SER A 1 84 ? -2.057 4.027 -0.259 1.00 96.62 84 SER A O 1
ATOM 633 N N . ASP A 1 85 ? -3.059 3.826 -2.263 1.00 94.56 85 ASP A N 1
ATOM 634 C CA . ASP A 1 85 ? -1.923 3.309 -3.021 1.00 94.56 85 ASP A CA 1
ATOM 635 C C . ASP A 1 85 ? -1.423 4.390 -3.979 1.00 94.56 85 ASP A C 1
ATOM 637 O O . ASP A 1 85 ? -2.145 4.790 -4.887 1.00 94.56 85 ASP A O 1
ATOM 641 N N . THR A 1 86 ? -0.194 4.863 -3.789 1.00 95.06 86 THR A N 1
ATOM 642 C CA . THR A 1 86 ? 0.490 5.710 -4.770 1.00 95.06 86 THR A CA 1
ATOM 643 C C . THR A 1 86 ? 1.423 4.870 -5.630 1.00 95.06 86 THR A C 1
ATOM 645 O O . THR A 1 86 ? 2.465 4.409 -5.166 1.00 95.06 86 THR A O 1
ATOM 648 N N . ARG A 1 87 ? 1.071 4.731 -6.906 1.00 90.88 87 ARG A N 1
ATOM 649 C CA . ARG A 1 87 ? 1.759 3.903 -7.891 1.00 90.88 87 ARG A CA 1
ATOM 650 C C . ARG A 1 87 ? 2.624 4.736 -8.826 1.00 90.88 87 ARG A C 1
ATOM 652 O O . ARG A 1 87 ? 2.147 5.681 -9.455 1.00 90.88 87 ARG A O 1
ATOM 659 N N . GLN A 1 88 ? 3.871 4.318 -8.995 1.00 90.94 88 GLN A N 1
ATOM 660 C CA . GLN A 1 88 ? 4.811 4.848 -9.976 1.00 90.94 88 GLN A CA 1
ATOM 661 C C . GLN A 1 88 ? 5.457 3.703 -10.746 1.00 90.94 88 GLN A C 1
ATOM 663 O O . GLN A 1 88 ? 5.759 2.649 -10.192 1.00 90.94 88 GLN A O 1
ATOM 668 N N . GLU A 1 89 ? 5.693 3.910 -12.033 1.00 85.81 89 GLU A N 1
ATOM 669 C CA . GLU A 1 89 ? 6.440 2.979 -12.871 1.00 85.81 89 GLU A CA 1
ATOM 670 C C . GLU A 1 89 ? 7.794 3.569 -13.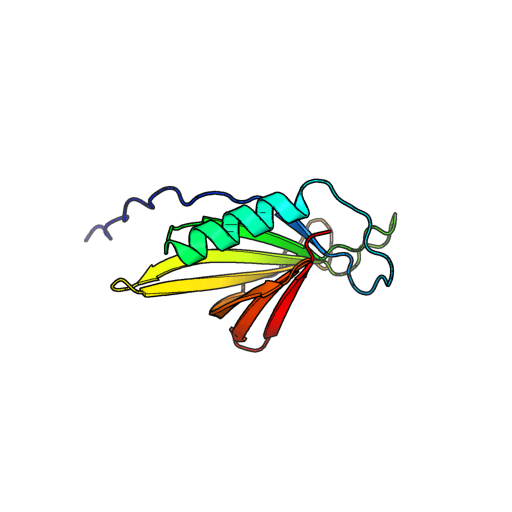233 1.00 85.81 89 GLU A C 1
ATOM 672 O O . GLU A 1 89 ? 7.966 4.779 -13.301 1.00 85.81 89 GLU A O 1
ATOM 677 N N . SER A 1 90 ? 8.761 2.714 -13.509 1.00 80.31 90 SER A N 1
ATOM 678 C CA . SER A 1 90 ? 10.080 3.106 -13.967 1.00 80.31 90 SER A CA 1
ATOM 679 C C . SER A 1 90 ? 10.472 2.193 -15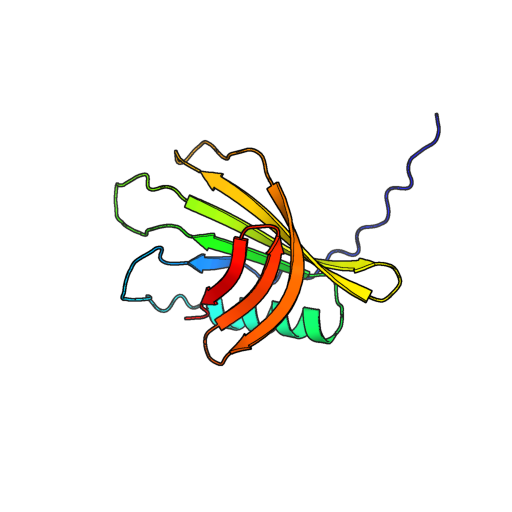.116 1.00 80.31 90 SER A C 1
ATOM 681 O O . SER A 1 90 ? 10.522 0.977 -14.954 1.00 80.31 90 SER A O 1
ATOM 683 N N . THR A 1 91 ? 10.695 2.775 -16.292 1.00 73.06 91 THR A N 1
ATOM 684 C CA . THR A 1 91 ? 11.178 2.079 -17.500 1.00 73.06 91 THR A CA 1
ATOM 685 C C . THR A 1 91 ? 12.689 2.227 -17.689 1.00 73.06 91 THR A C 1
ATOM 687 O O . THR A 1 91 ? 13.267 1.631 -18.589 1.00 73.06 91 THR A O 1
ATOM 690 N N . SER A 1 92 ? 13.333 3.032 -16.843 1.00 69.75 92 SER A N 1
ATOM 691 C CA . SER A 1 92 ? 14.771 3.289 -16.823 1.00 69.75 92 SER A CA 1
ATOM 692 C C . SER A 1 92 ? 15.187 3.612 -15.386 1.00 69.75 92 SER A C 1
ATOM 694 O O . SER A 1 92 ? 14.409 4.274 -14.695 1.00 69.75 92 SER A O 1
ATOM 696 N N . PRO A 1 93 ? 16.395 3.222 -14.928 1.00 64.81 93 PRO A N 1
ATOM 697 C CA . PRO A 1 93 ? 16.843 3.411 -13.543 1.00 64.81 93 PRO A CA 1
ATOM 698 C C . PRO A 1 93 ? 16.645 4.824 -12.979 1.00 64.81 93 PRO A C 1
ATOM 700 O O . PRO A 1 93 ? 16.406 4.980 -11.783 1.00 64.81 93 PRO A O 1
ATOM 703 N N . ASN A 1 94 ? 16.698 5.838 -13.848 1.00 68.94 94 ASN A N 1
ATOM 704 C CA . ASN A 1 94 ? 16.667 7.249 -13.468 1.00 68.94 94 ASN A CA 1
ATOM 705 C C . ASN A 1 94 ? 15.333 7.950 -13.774 1.00 68.94 94 ASN A C 1
ATOM 707 O O . ASN A 1 94 ? 15.215 9.148 -13.531 1.00 68.94 94 ASN A O 1
ATOM 711 N N . ALA A 1 95 ? 14.335 7.241 -14.309 1.00 76.75 95 ALA A N 1
ATOM 712 C CA . ALA A 1 95 ? 13.051 7.830 -14.680 1.00 76.75 95 ALA A CA 1
ATOM 713 C C . ALA A 1 95 ? 11.898 7.139 -13.946 1.00 76.75 95 ALA A C 1
ATOM 715 O O . ALA A 1 95 ? 11.719 5.924 -14.057 1.00 76.75 95 ALA A O 1
ATOM 716 N N . LEU A 1 96 ? 11.110 7.932 -13.217 1.00 82.50 96 LEU A N 1
ATOM 717 C CA . LEU A 1 96 ? 9.823 7.533 -12.653 1.00 82.50 96 LEU A CA 1
ATOM 718 C C . LEU A 1 96 ? 8.700 8.208 -13.438 1.00 82.50 96 LEU A C 1
ATOM 720 O O . LEU A 1 96 ? 8.786 9.387 -13.779 1.00 82.50 96 LEU A O 1
ATOM 724 N N . SER A 1 97 ? 7.632 7.464 -13.697 1.00 86.75 97 SER A N 1
ATOM 725 C CA . SER A 1 97 ? 6.388 8.010 -14.210 1.00 86.75 97 SER A CA 1
ATOM 726 C C . SER A 1 97 ? 5.774 8.972 -13.187 1.00 86.75 97 SER A C 1
ATOM 728 O O . SER A 1 97 ? 6.041 8.863 -11.979 1.00 86.75 97 SER A O 1
ATOM 730 N N . PRO A 1 98 ? 4.870 9.861 -13.633 1.00 91.94 98 PRO A N 1
ATOM 731 C CA . PRO A 1 98 ? 3.957 10.536 -12.727 1.00 91.94 98 PRO A CA 1
ATOM 732 C C . PRO A 1 98 ? 3.263 9.527 -11.809 1.00 91.94 98 PRO A C 1
ATOM 734 O O . PRO A 1 98 ? 2.947 8.403 -12.220 1.00 91.94 98 PRO A O 1
ATOM 737 N N . ALA A 1 99 ? 3.057 9.931 -10.560 1.00 91.75 99 ALA A N 1
ATOM 738 C CA . ALA A 1 99 ? 2.391 9.101 -9.577 1.00 91.75 99 ALA A CA 1
ATOM 739 C C . ALA A 1 99 ? 0.884 9.066 -9.841 1.00 91.75 99 ALA A C 1
ATOM 741 O O . ALA A 1 99 ? 0.264 10.097 -10.094 1.00 91.75 99 ALA A O 1
ATOM 742 N N . THR A 1 100 ? 0.301 7.873 -9.785 1.00 92.62 100 THR A N 1
ATOM 743 C CA . THR A 1 100 ? -1.151 7.676 -9.813 1.00 92.62 100 THR A CA 1
ATOM 744 C C . THR A 1 100 ? -1.587 7.169 -8.451 1.00 92.62 100 THR A C 1
ATOM 746 O O . THR A 1 100 ? -1.058 6.161 -7.991 1.00 92.62 100 THR A O 1
ATOM 749 N N . THR A 1 101 ? -2.532 7.852 -7.808 1.00 94.38 101 THR A N 1
ATOM 750 C CA . THR A 1 101 ? -3.025 7.463 -6.483 1.00 94.38 101 THR A CA 1
ATOM 751 C C . THR A 1 101 ? -4.407 6.831 -6.583 1.00 94.38 101 THR A C 1
ATOM 753 O O . THR A 1 101 ? -5.308 7.393 -7.203 1.00 94.38 101 THR A O 1
ATOM 756 N N . TYR A 1 102 ? -4.577 5.680 -5.942 1.00 93.44 102 TYR A N 1
ATOM 757 C CA . TYR A 1 102 ? -5.847 4.981 -5.788 1.00 93.44 102 TYR A CA 1
ATOM 758 C C . TYR A 1 102 ? -6.228 4.893 -4.315 1.00 93.44 102 TYR A C 1
ATOM 760 O O . TYR A 1 102 ? -5.371 4.951 -3.436 1.00 93.44 102 TYR A O 1
ATOM 768 N N . THR A 1 103 ? -7.515 4.699 -4.048 1.00 95.25 103 THR A N 1
ATOM 769 C CA . THR A 1 103 ? -8.004 4.263 -2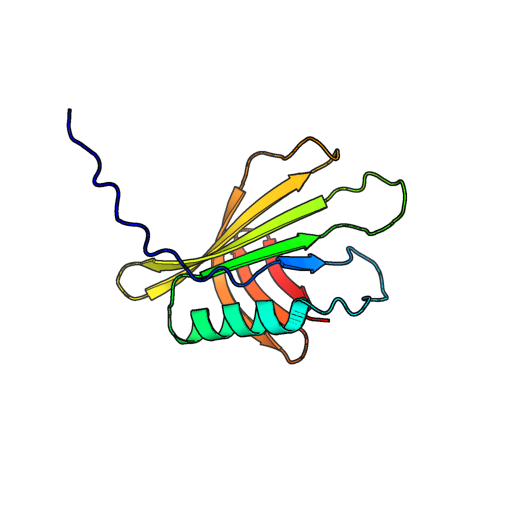.739 1.00 95.25 103 THR A CA 1
ATOM 770 C C . THR A 1 103 ? -8.257 2.764 -2.796 1.00 95.25 103 THR A C 1
ATOM 772 O O . THR A 1 103 ? -8.858 2.286 -3.756 1.00 95.25 103 THR A O 1
ATOM 775 N N . CYS A 1 104 ? -7.798 2.039 -1.783 1.00 94.88 104 CYS A N 1
ATOM 776 C CA . CYS A 1 104 ? -8.107 0.628 -1.589 1.00 94.88 104 CYS A CA 1
ATOM 777 C C . CYS A 1 104 ? -9.281 0.499 -0.611 1.00 94.88 104 CYS A C 1
ATOM 779 O O . CYS A 1 104 ? -9.409 1.285 0.331 1.00 94.88 104 CYS A O 1
ATOM 781 N N . THR A 1 105 ? -10.142 -0.492 -0.824 1.00 94.19 105 THR A N 1
ATOM 782 C CA . THR A 1 105 ? -11.340 -0.727 -0.007 1.00 94.19 105 THR A CA 1
ATOM 783 C C . THR A 1 105 ? -11.059 -1.560 1.239 1.00 94.19 105 THR A C 1
ATOM 785 O O . THR A 1 105 ? -11.889 -1.593 2.143 1.00 94.19 105 THR A O 1
ATOM 788 N N . GLY A 1 106 ? -9.914 -2.242 1.307 1.00 92.94 106 GLY A N 1
ATOM 789 C CA . GLY A 1 106 ? -9.557 -3.045 2.469 1.00 92.94 106 GLY A CA 1
ATOM 790 C C . GLY A 1 106 ? -8.141 -3.602 2.429 1.00 92.94 106 GLY A C 1
ATOM 791 O O . GLY A 1 106 ? -7.400 -3.407 1.466 1.00 92.94 106 GLY A O 1
ATOM 792 N N . LEU A 1 107 ? -7.798 -4.303 3.504 1.00 94.69 107 LEU A N 1
ATOM 793 C CA . LEU A 1 107 ? -6.547 -5.025 3.679 1.00 94.69 107 LEU A CA 1
ATOM 794 C C . LEU A 1 107 ? -6.862 -6.376 4.320 1.00 94.69 107 LEU A C 1
ATOM 796 O O . LEU A 1 107 ? -7.605 -6.420 5.304 1.00 94.69 107 LEU A O 1
ATOM 800 N N . LEU A 1 108 ? -6.293 -7.450 3.784 1.00 94.19 108 LEU A N 1
ATOM 801 C CA . LEU A 1 108 ? -6.389 -8.793 4.345 1.00 94.19 108 LEU A CA 1
ATOM 802 C C . LEU A 1 108 ? -4.984 -9.347 4.585 1.00 94.19 108 LEU A C 1
ATOM 804 O O . LEU A 1 108 ? -4.111 -9.215 3.733 1.00 94.19 108 LEU A O 1
ATOM 808 N N . GLN A 1 109 ? -4.763 -9.951 5.753 1.00 90.44 109 GLN A N 1
ATOM 809 C CA . GLN A 1 109 ? -3.507 -10.628 6.059 1.00 90.44 109 GLN A CA 1
ATOM 810 C C . GLN A 1 109 ? -3.641 -12.135 5.842 1.00 90.44 109 GLN A C 1
ATOM 812 O O . GLN A 1 109 ? -4.505 -12.789 6.428 1.00 90.44 109 GLN A O 1
ATOM 817 N N . HIS A 1 110 ? -2.723 -12.676 5.050 1.00 84.56 110 HIS A N 1
ATOM 818 C CA . HIS A 1 110 ? -2.462 -14.099 4.899 1.00 84.56 110 HIS A CA 1
ATOM 819 C C . HIS A 1 110 ? -1.142 -14.472 5.590 1.00 84.56 110 HIS A C 1
ATOM 821 O O . HIS A 1 110 ? -0.327 -13.597 5.880 1.00 84.56 110 HIS A O 1
ATOM 827 N N . PRO A 1 111 ? -0.877 -15.769 5.841 1.00 79.38 111 PRO A N 1
ATOM 828 C CA . PRO A 1 111 ? 0.356 -16.196 6.508 1.00 79.38 111 PRO A CA 1
ATOM 829 C C . PRO A 1 111 ? 1.662 -15.754 5.827 1.00 79.38 111 PRO A C 1
ATOM 831 O O . PRO A 1 111 ? 2.701 -15.765 6.477 1.00 79.38 111 PRO A O 1
ATOM 834 N N . ARG A 1 112 ? 1.621 -15.411 4.531 1.00 75.88 112 ARG A N 1
ATOM 835 C CA . ARG A 1 112 ? 2.784 -15.007 3.719 1.00 75.88 112 ARG A CA 1
ATOM 836 C C . ARG A 1 112 ? 2.525 -13.765 2.861 1.00 75.88 112 ARG A C 1
ATOM 838 O O . ARG A 1 112 ? 3.279 -13.513 1.927 1.00 75.88 112 ARG A O 1
ATOM 845 N N . ALA A 1 113 ? 1.418 -13.059 3.092 1.00 82.88 113 ALA A N 1
ATOM 846 C CA . ALA A 1 113 ? 1.043 -11.946 2.231 1.00 82.88 113 ALA A CA 1
ATOM 847 C C . ALA A 1 113 ? 0.149 -10.916 2.921 1.00 82.88 113 ALA A C 1
ATOM 849 O O . ALA A 1 113 ? -0.621 -11.239 3.832 1.00 82.88 113 ALA A O 1
ATOM 850 N N . LEU A 1 114 ? 0.187 -9.696 2.397 1.00 89.94 114 LEU A N 1
ATOM 851 C CA . LEU A 1 114 ? -0.844 -8.685 2.571 1.00 89.94 114 LEU A CA 1
ATOM 852 C C . LEU A 1 114 ? -1.556 -8.415 1.250 1.00 89.94 114 LEU A C 1
ATOM 854 O O . LEU A 1 114 ? -0.945 -7.940 0.293 1.00 89.94 114 LEU A O 1
ATOM 858 N N . ASP A 1 115 ? -2.868 -8.616 1.250 1.00 92.00 115 ASP A N 1
ATOM 859 C CA . ASP A 1 115 ? -3.725 -8.317 0.113 1.00 92.00 115 ASP A CA 1
ATOM 860 C C . ASP A 1 115 ? -4.394 -6.965 0.298 1.00 92.00 115 ASP A C 1
ATOM 862 O O . ASP A 1 115 ? -5.255 -6.770 1.162 1.00 92.00 115 ASP A O 1
ATOM 866 N N . PHE A 1 116 ? -4.017 -6.020 -0.552 1.00 93.69 116 PHE A N 1
ATOM 867 C CA . PHE A 1 116 ? -4.656 -4.720 -0.6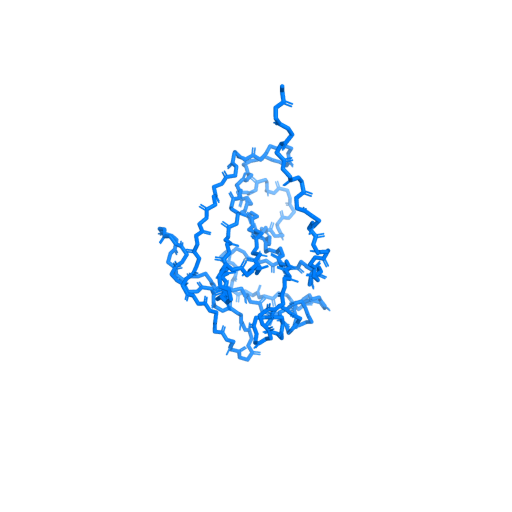56 1.00 93.69 116 PHE A CA 1
ATOM 868 C C . PHE A 1 116 ? -5.843 -4.838 -1.605 1.00 93.69 116 PHE A C 1
ATOM 870 O O . PHE A 1 116 ? -5.671 -5.007 -2.810 1.00 93.69 116 PHE A O 1
ATOM 877 N N . ILE A 1 117 ? -7.056 -4.774 -1.063 1.00 94.81 117 ILE A N 1
ATOM 878 C CA . ILE A 1 117 ? -8.285 -5.093 -1.793 1.00 94.81 117 ILE A CA 1
ATOM 879 C C . ILE A 1 117 ? -8.843 -3.845 -2.477 1.00 94.81 117 ILE A C 1
ATOM 881 O O . ILE A 1 117 ? -8.921 -2.777 -1.866 1.00 94.81 117 ILE A O 1
ATOM 885 N N . GLY A 1 118 ? -9.297 -3.994 -3.724 1.00 92.69 118 GLY A N 1
ATOM 886 C CA . GLY A 1 118 ? -10.097 -2.980 -4.420 1.00 92.69 118 GLY A CA 1
ATOM 887 C C . GLY A 1 118 ? -9.360 -1.666 -4.693 1.00 92.69 118 GLY A C 1
ATOM 888 O O . GLY A 1 118 ? -9.955 -0.596 -4.590 1.00 92.69 118 GLY A O 1
ATOM 889 N N . CYS A 1 119 ? -8.068 -1.722 -5.017 1.00 92.56 119 CYS A N 1
ATOM 890 C CA . CYS A 1 119 ? -7.229 -0.559 -5.295 1.00 92.56 119 CYS A CA 1
ATOM 891 C C . CYS A 1 119 ? -7.477 -0.006 -6.710 1.00 92.56 119 CYS A C 1
ATOM 893 O O . CYS A 1 119 ? -6.722 -0.255 -7.654 1.00 92.56 119 CYS A O 1
ATOM 895 N N . GLY A 1 120 ? -8.557 0.763 -6.868 1.00 90.56 120 GLY A N 1
ATOM 896 C CA . GLY A 1 120 ? -8.924 1.382 -8.144 1.00 90.56 120 GLY A CA 1
ATOM 897 C C . GLY A 1 120 ? -9.053 0.359 -9.280 1.00 90.56 120 GLY A C 1
ATOM 898 O O . GLY A 1 120 ? -9.728 -0.656 -9.140 1.00 90.56 120 GLY A O 1
ATOM 899 N N . ARG A 1 121 ? -8.391 0.621 -10.415 1.00 89.19 121 ARG A N 1
ATOM 900 C CA . ARG A 1 121 ? -8.401 -0.288 -11.579 1.00 89.19 121 ARG A CA 1
ATOM 901 C C . ARG A 1 121 ? -7.468 -1.494 -11.440 1.00 89.19 121 ARG A C 1
ATOM 903 O O . ARG A 1 121 ? -7.556 -2.406 -12.252 1.00 89.19 121 ARG A O 1
ATOM 910 N N . ASP A 1 122 ? -6.566 -1.468 -10.460 1.00 85.88 122 ASP A N 1
ATOM 911 C CA . ASP A 1 122 ? -5.570 -2.524 -10.267 1.00 85.88 122 ASP A CA 1
ATOM 912 C C . ASP A 1 122 ? -6.153 -3.706 -9.470 1.00 85.88 122 ASP A C 1
ATOM 914 O O . ASP A 1 122 ? -5.544 -4.770 -9.425 1.00 85.88 122 ASP A O 1
ATOM 918 N N . GLY A 1 123 ? -7.350 -3.550 -8.888 1.00 91.75 123 GLY A N 1
ATOM 919 C CA . GLY A 1 123 ? -8.043 -4.618 -8.172 1.00 91.75 123 GLY A CA 1
ATOM 920 C C . GLY A 1 123 ? -7.335 -4.986 -6.871 1.00 91.75 123 GLY A C 1
ATOM 921 O O . GLY A 1 123 ? -7.016 -4.107 -6.071 1.00 91.75 123 GLY A O 1
ATOM 922 N N . THR A 1 124 ? -7.135 -6.281 -6.639 1.00 90.25 124 THR A N 1
ATOM 923 C CA . THR A 1 124 ? -6.373 -6.771 -5.485 1.00 90.25 124 THR A CA 1
ATOM 924 C C . THR A 1 124 ? -4.882 -6.779 -5.799 1.00 90.25 124 THR A C 1
ATOM 926 O O . THR A 1 124 ? -4.466 -7.300 -6.833 1.00 90.25 124 THR A O 1
ATOM 929 N N . ILE A 1 125 ? -4.077 -6.225 -4.894 1.00 88.56 125 ILE A N 1
ATOM 930 C CA . ILE A 1 125 ? -2.616 -6.246 -4.976 1.00 88.56 125 ILE A CA 1
ATOM 931 C C . ILE A 1 125 ? -2.089 -7.099 -3.827 1.00 88.56 125 ILE A C 1
ATOM 933 O O . ILE A 1 125 ? -2.216 -6.711 -2.668 1.00 88.56 125 ILE A O 1
ATOM 937 N N . GLU A 1 126 ? -1.483 -8.230 -4.165 1.00 87.31 126 GLU A N 1
ATOM 938 C CA . GLU A 1 126 ? -0.807 -9.113 -3.214 1.00 87.31 126 GLU A CA 1
ATOM 939 C C . GLU A 1 126 ? 0.635 -8.624 -2.995 1.00 87.31 126 GLU A C 1
ATOM 941 O O . GLU A 1 126 ? 1.401 -8.426 -3.944 1.00 87.31 126 GLU A O 1
ATOM 946 N N . VAL A 1 127 ? 0.998 -8.396 -1.736 1.00 84.31 127 VAL A N 1
ATOM 947 C CA . VAL A 1 127 ? 2.358 -8.072 -1.295 1.00 84.31 127 VAL A CA 1
ATOM 948 C C . VAL A 1 127 ? 2.870 -9.263 -0.501 1.00 84.31 127 VAL A C 1
ATOM 950 O O . VAL A 1 127 ? 2.336 -9.553 0.562 1.00 84.31 127 VAL A O 1
ATOM 953 N N . LEU A 1 128 ? 3.857 -9.974 -1.050 1.00 75.75 128 LEU A N 1
ATOM 954 C CA . LEU A 1 128 ? 4.384 -11.207 -0.466 1.00 75.75 128 LEU A CA 1
ATOM 955 C C . LEU A 1 128 ? 5.474 -10.933 0.574 1.00 75.75 128 LEU A C 1
ATOM 957 O O . LEU A 1 128 ? 6.525 -10.359 0.273 1.00 75.75 128 LEU A O 1
ATOM 961 N N . GLY A 1 129 ? 5.223 -11.447 1.772 1.00 62.06 129 GLY A N 1
ATOM 962 C CA . GLY A 1 129 ? 6.101 -11.442 2.926 1.00 62.06 129 GLY A CA 1
ATOM 963 C C . GLY A 1 129 ? 6.894 -12.726 2.925 1.00 62.06 129 GLY A C 1
ATOM 964 O O . GLY A 1 129 ? 6.366 -13.753 3.343 1.00 62.06 129 GLY A O 1
ATOM 965 N N . ALA A 1 130 ? 8.111 -12.687 2.383 1.00 51.12 130 ALA A N 1
ATOM 966 C CA . ALA A 1 130 ? 8.962 -13.869 2.261 1.00 51.12 130 ALA A CA 1
ATOM 967 C C . ALA A 1 130 ? 9.209 -14.600 3.595 1.00 51.12 130 ALA A C 1
ATOM 969 O O . ALA A 1 130 ? 9.403 -13.911 4.624 1.00 51.12 130 ALA A O 1
#

Secondary structure (DSSP, 8-state):
------------EEEEEEEE-TT-S-----TTHHHHHHHHHHHHHTT--EEEEEEE----TT--PPEEEEEEEEEEETTEEEEEEEEEEESBTTB-PPPEEEEESEEEEETTEEEEE--GGG--EEEE--

pLDDT: mean 77.23, std 20.16, range [30.56, 96.81]

Foldseek 3Di:
DDDDPPPPPPPFAELEEFEAAAPDPDDDQDPSQPSSVVVVVVCQVVLTWYKYKYWHDHPDPPDLDKIKIWIWIWHDDPNDTWIKIWIWIDSGPPDIDPTDIFTFPDWDDDPFWIWRADGDPVGIDTGGRD

Sequence (130 aa):
MTQVPQQRQAQGQKCGIVFGYGALEVVPQDAGSPQAEACFWQAFQHCRPATLVFNSGGIGKGIAGKRVIRTFTIYKVNGTCVISDTRQESTSPNALSPATTYTCTGLLQHPRALDFIGCGRDGTIEVLGA